Protein AF-A0A3S0DA57-F1 (afdb_monomer_lite)

Radius of gyration: 12.52 Å; chains: 1; bounding box: 32×31×29 Å

Structure (mmCIF, N/CA/C/O backbone):
data_AF-A0A3S0DA57-F1
#
_entry.id   AF-A0A3S0DA57-F1
#
loop_
_atom_site.group_PDB
_atom_site.id
_atom_site.type_symbol
_atom_site.label_atom_id
_atom_site.label_alt_id
_atom_site.label_comp_id
_atom_site.label_asym_id
_atom_site.label_entity_id
_atom_site.label_seq_id
_atom_site.pdbx_PDB_ins_code
_atom_site.Cartn_x
_atom_site.Cartn_y
_atom_site.Cartn_z
_atom_site.occupancy
_atom_site.B_iso_or_equiv
_atom_site.auth_seq_id
_atom_site.auth_comp_id
_atom_site.auth_asym_id
_atom_site.auth_atom_id
_atom_site.pdbx_PDB_model_num
ATOM 1 N N . MET A 1 1 ? 11.777 16.893 11.456 1.00 37.69 1 MET A N 1
ATOM 2 C CA . MET A 1 1 ? 11.547 15.910 10.368 1.00 37.69 1 MET A CA 1
ATOM 3 C C . MET A 1 1 ? 10.320 16.344 9.574 1.00 37.69 1 MET A C 1
ATOM 5 O O . MET A 1 1 ? 9.253 16.445 10.161 1.00 37.69 1 MET A O 1
ATOM 9 N N . ARG A 1 2 ? 10.459 16.685 8.283 1.00 41.78 2 ARG A N 1
ATOM 10 C CA . ARG A 1 2 ? 9.325 17.115 7.441 1.00 41.78 2 ARG A CA 1
ATOM 11 C C . ARG A 1 2 ? 8.420 15.911 7.160 1.00 41.78 2 ARG A C 1
ATOM 13 O O . ARG A 1 2 ? 8.837 14.991 6.461 1.00 41.78 2 ARG A O 1
ATOM 20 N N . ASN A 1 3 ? 7.201 15.919 7.699 1.00 42.31 3 ASN A N 1
ATOM 21 C CA . ASN A 1 3 ? 6.134 15.013 7.276 1.00 42.31 3 ASN A CA 1
ATOM 22 C C . ASN A 1 3 ? 5.883 15.263 5.783 1.00 42.31 3 ASN A C 1
ATOM 24 O O . ASN A 1 3 ? 5.308 16.287 5.424 1.00 42.31 3 ASN A O 1
ATOM 28 N N . LYS A 1 4 ? 6.349 14.367 4.904 1.00 53.38 4 LYS A N 1
ATOM 29 C CA . LYS A 1 4 ? 5.925 14.376 3.500 1.00 53.38 4 LYS A CA 1
ATOM 30 C C . LYS A 1 4 ? 4.416 14.140 3.490 1.00 53.38 4 LYS A C 1
ATOM 32 O O . LYS A 1 4 ? 3.955 13.060 3.850 1.00 53.38 4 LYS A O 1
ATOM 37 N N . ILE A 1 5 ? 3.666 15.180 3.144 1.00 58.19 5 ILE A N 1
ATOM 38 C CA . ILE A 1 5 ? 2.228 15.097 2.906 1.00 58.19 5 ILE A CA 1
ATOM 39 C C . ILE A 1 5 ? 2.055 14.172 1.696 1.00 58.19 5 ILE A C 1
ATOM 41 O O . ILE A 1 5 ? 2.663 14.400 0.652 1.00 58.19 5 ILE A O 1
ATOM 45 N N . LEU A 1 6 ? 1.314 13.078 1.873 1.00 63.03 6 LEU A N 1
ATOM 46 C CA . LEU A 1 6 ? 0.975 12.162 0.783 1.00 63.03 6 LEU A CA 1
ATOM 47 C C . LEU A 1 6 ? 0.129 12.891 -0.254 1.00 63.03 6 LEU A C 1
ATOM 49 O O . LEU A 1 6 ? -0.676 13.748 0.115 1.00 63.03 6 LEU A O 1
ATOM 53 N N . SER A 1 7 ? 0.275 12.536 -1.530 1.00 71.31 7 SER A N 1
ATOM 54 C CA . SER A 1 7 ? -0.622 13.089 -2.544 1.00 71.31 7 SER A CA 1
ATOM 55 C C . SER A 1 7 ? -2.044 12.551 -2.347 1.00 71.31 7 SER A C 1
ATOM 57 O O . SER A 1 7 ? -2.245 11.440 -1.845 1.00 71.31 7 SER A O 1
ATOM 59 N N . GLU A 1 8 ? -3.048 13.327 -2.760 1.00 69.50 8 GLU A N 1
ATOM 60 C CA . GLU A 1 8 ? -4.461 12.926 -2.676 1.00 69.50 8 GLU A CA 1
ATOM 61 C C . GLU A 1 8 ? -4.727 11.598 -3.396 1.00 69.50 8 GLU A C 1
ATOM 63 O O . GLU A 1 8 ? -5.495 10.765 -2.915 1.00 69.50 8 GLU A O 1
ATOM 68 N N . HIS A 1 9 ? -4.019 11.357 -4.504 1.00 69.75 9 HIS A N 1
ATOM 69 C CA . HIS A 1 9 ? -4.067 10.100 -5.244 1.00 69.75 9 HIS A CA 1
ATOM 70 C C . HIS A 1 9 ? -3.635 8.907 -4.380 1.00 69.75 9 HIS A C 1
ATOM 72 O O . HIS A 1 9 ? -4.356 7.919 -4.286 1.00 69.75 9 HIS A O 1
ATOM 78 N N . GLN A 1 10 ? -2.504 9.015 -3.676 1.00 66.31 10 GLN A N 1
ATOM 79 C CA . GLN A 1 10 ? -1.992 7.939 -2.819 1.00 66.31 10 GLN A CA 1
ATOM 80 C C . GLN A 1 10 ? -2.939 7.640 -1.657 1.00 66.31 10 GLN A C 1
ATOM 82 O O . GLN A 1 10 ? -3.178 6.479 -1.327 1.00 66.31 10 GLN A O 1
ATOM 87 N N . GLN A 1 11 ? -3.506 8.691 -1.058 1.00 65.31 11 GLN A N 1
ATOM 88 C CA . GLN A 1 11 ? -4.486 8.562 0.015 1.00 65.31 11 GLN A CA 1
ATOM 89 C C . GLN A 1 11 ? -5.742 7.829 -0.491 1.00 65.31 11 GLN A C 1
ATOM 91 O O . GLN A 1 11 ? -6.160 6.859 0.135 1.00 65.31 11 GLN A O 1
ATOM 96 N N . LYS A 1 12 ? -6.291 8.231 -1.648 1.00 68.62 12 LYS A N 1
ATOM 97 C CA . LYS A 1 12 ? -7.514 7.657 -2.235 1.00 68.62 12 LYS A CA 1
ATOM 98 C C . LYS A 1 12 ? -7.342 6.205 -2.685 1.00 68.62 12 LYS A C 1
ATOM 100 O O . LYS A 1 12 ? -8.238 5.390 -2.466 1.00 68.62 12 LYS A O 1
ATOM 105 N N . THR A 1 13 ? -6.212 5.868 -3.303 1.00 68.06 13 THR A N 1
ATOM 106 C CA . THR A 1 13 ? -5.984 4.514 -3.824 1.00 68.06 13 THR A CA 1
ATOM 107 C C . THR A 1 13 ? -5.740 3.491 -2.713 1.00 68.06 13 THR A C 1
ATOM 109 O O . THR A 1 13 ? -6.075 2.318 -2.859 1.00 68.06 13 THR A O 1
ATOM 112 N N . LEU A 1 14 ? -5.192 3.923 -1.577 1.00 66.25 14 LEU A N 1
ATOM 113 C CA . LEU A 1 14 ? -4.986 3.046 -0.425 1.00 66.25 14 LEU A CA 1
ATOM 114 C C . LEU A 1 14 ? -6.245 2.898 0.433 1.00 66.25 14 LEU A C 1
ATOM 116 O O . LEU A 1 14 ? -6.492 1.814 0.949 1.00 66.25 14 LEU A O 1
ATOM 120 N N . THR A 1 15 ? -7.087 3.931 0.539 1.00 62.91 15 THR A N 1
ATOM 121 C CA . THR A 1 15 ? -8.392 3.807 1.214 1.00 62.91 15 THR A CA 1
ATOM 122 C C . THR A 1 15 ? -9.430 3.041 0.393 1.00 62.91 15 THR A C 1
ATOM 124 O O . THR A 1 15 ? -10.464 2.671 0.935 1.00 62.91 15 THR A O 1
ATOM 127 N N . SER A 1 16 ? -9.190 2.814 -0.905 1.00 63.47 16 SER A N 1
ATOM 128 C CA . SER A 1 16 ? -10.053 1.980 -1.755 1.00 63.47 16 SER A CA 1
ATOM 129 C C . SER A 1 16 ? -9.715 0.487 -1.698 1.00 63.47 16 SER A C 1
ATOM 131 O O . SER A 1 16 ? -10.433 -0.318 -2.296 1.00 63.47 16 SER A O 1
ATOM 133 N N . LEU A 1 17 ? -8.651 0.098 -0.982 1.00 65.81 17 LEU A N 1
ATOM 134 C CA . LEU A 1 17 ? -8.415 -1.297 -0.613 1.00 65.81 17 LEU A CA 1
ATOM 135 C C . LEU A 1 17 ? -9.599 -1.728 0.263 1.00 65.81 17 LEU A C 1
ATOM 137 O O . LEU A 1 17 ? -9.810 -1.174 1.342 1.00 65.81 17 LEU A O 1
ATOM 141 N N . ARG A 1 18 ? -10.445 -2.621 -0.261 1.00 58.69 18 ARG A N 1
ATOM 142 C CA . ARG A 1 18 ? -11.690 -2.999 0.407 1.00 58.69 18 ARG A CA 1
ATOM 143 C C . ARG A 1 18 ? -11.401 -3.730 1.727 1.00 58.69 18 ARG A C 1
ATOM 145 O O . ARG A 1 18 ? -10.395 -4.423 1.838 1.00 58.69 18 ARG A O 1
ATOM 152 N N . PRO A 1 19 ? -12.292 -3.587 2.718 1.00 56.59 19 PRO A N 1
ATOM 153 C CA . PRO A 1 19 ? -12.180 -4.196 4.041 1.00 56.59 19 PRO A CA 1
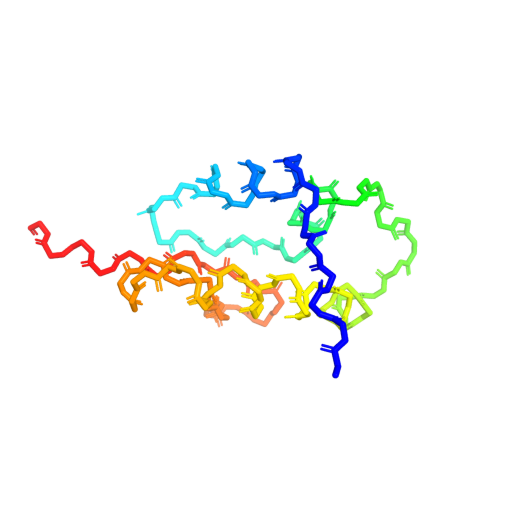ATOM 154 C C . PRO A 1 19 ? -12.623 -5.670 4.068 1.00 56.59 19 PRO A C 1
ATOM 156 O O . PRO A 1 19 ? -13.238 -6.119 5.026 1.00 56.59 19 PRO A O 1
ATOM 159 N N . ASP A 1 20 ? -12.388 -6.434 3.002 1.00 60.66 20 ASP A N 1
ATOM 160 C CA . ASP A 1 20 ? -12.817 -7.838 2.924 1.00 60.66 20 ASP A CA 1
ATOM 161 C C . ASP A 1 20 ? -11.789 -8.812 3.529 1.00 60.66 20 ASP A C 1
ATOM 163 O O . ASP A 1 20 ? -11.867 -10.014 3.302 1.00 60.66 20 ASP A O 1
ATOM 167 N N . ASN A 1 21 ? -10.834 -8.302 4.321 1.00 58.12 21 ASN A N 1
ATOM 168 C CA . ASN A 1 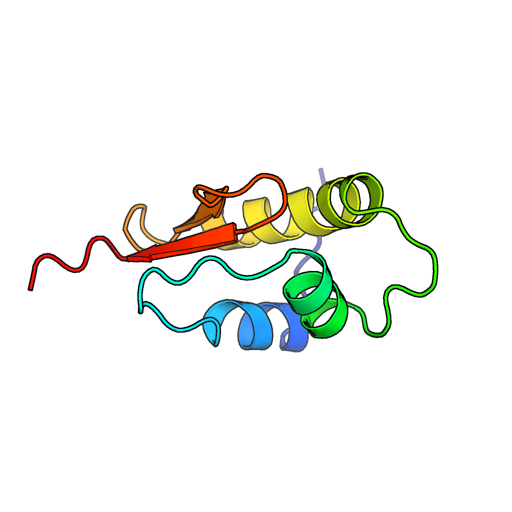21 ? -9.697 -9.049 4.870 1.00 58.12 21 ASN A CA 1
ATOM 169 C C . ASN A 1 21 ? -8.834 -9.753 3.806 1.00 58.12 21 ASN A C 1
ATOM 171 O O . ASN A 1 21 ? -8.040 -10.630 4.149 1.00 58.12 21 ASN A O 1
ATOM 175 N N . THR A 1 22 ? -8.942 -9.367 2.531 1.00 70.62 22 THR A N 1
ATOM 176 C CA . THR A 1 22 ? -8.129 -9.977 1.482 1.00 70.62 22 THR A CA 1
ATOM 177 C C . THR A 1 22 ? -6.697 -9.476 1.566 1.00 70.62 22 THR A C 1
ATOM 179 O O . THR A 1 22 ? -6.423 -8.277 1.658 1.00 70.62 22 THR A O 1
ATOM 182 N N . ASP A 1 23 ? -5.769 -10.420 1.492 1.00 80.12 23 ASP A N 1
ATOM 183 C CA . ASP A 1 23 ? -4.357 -10.147 1.300 1.00 80.12 23 ASP A CA 1
ATOM 184 C C . ASP A 1 23 ? -4.113 -9.605 -0.110 1.00 80.12 23 ASP A C 1
ATOM 186 O O . ASP A 1 23 ? -4.355 -10.281 -1.109 1.00 80.12 23 ASP A O 1
ATOM 190 N N . ILE A 1 24 ? -3.599 -8.382 -0.198 1.00 83.06 24 ILE A N 1
ATOM 191 C CA . ILE A 1 24 ? -3.304 -7.721 -1.468 1.00 83.06 24 ILE A CA 1
ATOM 192 C C . ILE A 1 24 ? -1.797 -7.735 -1.684 1.00 83.06 24 ILE A C 1
ATOM 194 O O . ILE A 1 24 ? -1.033 -7.298 -0.821 1.00 83.06 24 ILE A O 1
ATOM 198 N N . ASP A 1 25 ? -1.367 -8.218 -2.849 1.00 87.94 25 ASP A N 1
ATOM 199 C CA . ASP A 1 25 ? 0.046 -8.251 -3.225 1.00 87.94 25 ASP A CA 1
ATOM 200 C C . ASP A 1 25 ? 0.659 -6.841 -3.206 1.00 87.94 25 ASP A C 1
ATOM 202 O O . ASP A 1 25 ? 0.083 -5.865 -3.704 1.00 87.94 25 ASP A O 1
ATOM 206 N N . ILE A 1 26 ? 1.857 -6.727 -2.633 1.00 90.06 26 ILE A N 1
ATOM 207 C CA . ILE A 1 26 ? 2.594 -5.472 -2.547 1.00 90.06 26 ILE A CA 1
ATOM 208 C C . ILE A 1 26 ? 2.840 -4.823 -3.911 1.00 90.06 26 ILE A C 1
ATOM 210 O O . ILE A 1 26 ? 2.832 -3.596 -3.993 1.00 90.06 26 ILE A O 1
ATOM 214 N N . ALA A 1 27 ? 3.006 -5.609 -4.977 1.00 89.75 27 ALA A N 1
ATOM 215 C CA . ALA A 1 27 ? 3.162 -5.104 -6.334 1.00 89.75 27 ALA A CA 1
ATOM 216 C C . ALA A 1 27 ? 1.888 -4.410 -6.819 1.00 89.75 27 ALA A C 1
ATOM 218 O O . ALA A 1 27 ? 1.961 -3.336 -7.416 1.00 89.75 27 ALA A O 1
ATOM 219 N N . VAL A 1 28 ? 0.712 -4.953 -6.491 1.00 87.50 28 VAL A N 1
ATOM 220 C CA . VAL A 1 28 ? -0.580 -4.329 -6.819 1.00 87.50 28 VAL A CA 1
ATOM 221 C C . VAL A 1 28 ? -0.722 -2.997 -6.092 1.00 87.50 28 VAL A C 1
ATOM 223 O O . VAL A 1 28 ? -1.107 -1.996 -6.699 1.00 87.50 28 VAL A O 1
ATOM 226 N N . ILE A 1 29 ? -0.375 -2.960 -4.804 1.00 86.25 29 ILE A N 1
ATOM 227 C CA . ILE A 1 29 ? -0.433 -1.732 -4.003 1.00 86.25 29 ILE A CA 1
ATOM 228 C C . ILE A 1 29 ? 0.575 -0.702 -4.516 1.00 86.25 29 ILE A C 1
ATOM 230 O O . ILE A 1 29 ? 0.239 0.470 -4.663 1.00 86.25 29 ILE A O 1
ATOM 234 N N . TYR A 1 30 ? 1.795 -1.132 -4.831 1.00 89.81 30 TYR A N 1
ATOM 235 C CA . TYR A 1 30 ? 2.829 -0.268 -5.384 1.00 89.81 30 TYR A CA 1
ATOM 236 C C . TYR A 1 30 ? 2.381 0.349 -6.708 1.00 89.81 30 TYR A C 1
ATOM 238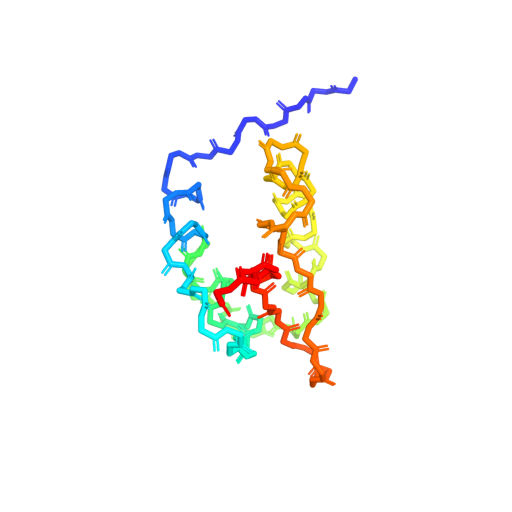 O O . TYR A 1 30 ? 2.405 1.572 -6.844 1.00 89.81 30 TYR A O 1
ATOM 246 N N . THR A 1 31 ? 1.884 -0.483 -7.630 1.00 87.69 31 THR A N 1
ATOM 247 C CA . THR A 1 31 ? 1.388 -0.061 -8.950 1.00 87.69 31 THR A CA 1
ATOM 248 C C . THR A 1 31 ? 0.327 1.022 -8.828 1.00 87.69 31 THR A C 1
ATOM 250 O O . THR A 1 31 ? 0.321 2.022 -9.536 1.00 87.69 31 THR A O 1
ATOM 253 N N . ARG A 1 32 ? -0.556 0.850 -7.852 1.00 84.44 32 ARG A N 1
ATOM 254 C CA . ARG A 1 32 ? -1.636 1.773 -7.519 1.00 84.44 32 ARG A CA 1
ATOM 255 C C . ARG A 1 32 ? -1.179 3.115 -6.938 1.00 84.44 32 ARG A C 1
ATOM 257 O O . ARG A 1 32 ? -1.884 4.108 -7.082 1.00 84.44 32 ARG A O 1
ATOM 264 N N . VAL A 1 33 ? -0.051 3.144 -6.235 1.00 84.31 33 VAL A N 1
ATOM 265 C CA . VAL A 1 33 ? 0.458 4.331 -5.521 1.00 84.31 33 VAL A CA 1
ATOM 266 C C . VAL A 1 33 ? 1.468 5.108 -6.369 1.00 84.31 33 VAL A C 1
ATOM 268 O O . VAL A 1 33 ? 1.533 6.335 -6.268 1.00 84.31 33 VAL A O 1
ATOM 271 N N . TYR A 1 34 ? 2.264 4.399 -7.171 1.00 87.44 34 TYR A N 1
ATOM 272 C CA . TYR A 1 34 ? 3.424 4.937 -7.882 1.00 87.44 34 TYR A CA 1
ATOM 273 C C . TYR A 1 34 ? 3.451 4.629 -9.386 1.00 87.44 34 TYR A C 1
ATOM 275 O O . TYR A 1 34 ? 4.297 5.190 -10.078 1.00 87.44 34 TYR A O 1
ATOM 283 N N . GLY A 1 35 ? 2.552 3.785 -9.901 1.00 86.75 35 GLY A N 1
ATOM 284 C CA . GLY A 1 35 ? 2.630 3.253 -11.265 1.00 86.75 35 GLY A CA 1
ATOM 285 C C . GLY A 1 35 ? 3.499 1.995 -11.364 1.00 86.75 35 GLY A C 1
ATOM 286 O O . GLY A 1 35 ? 3.924 1.447 -10.347 1.00 86.75 35 GLY A O 1
ATOM 287 N N . ASP A 1 36 ? 3.738 1.532 -12.592 1.00 88.94 36 ASP A N 1
ATOM 288 C CA . ASP A 1 36 ? 4.411 0.261 -12.902 1.00 88.94 36 ASP A CA 1
ATOM 289 C C . ASP A 1 36 ? 5.694 0.019 -12.063 1.00 88.94 36 ASP A C 1
ATOM 291 O O . ASP A 1 36 ? 6.602 0.859 -12.067 1.00 88.94 36 ASP A O 1
ATOM 295 N N . PRO A 1 37 ? 5.792 -1.105 -11.319 1.00 88.06 37 PRO A N 1
ATOM 296 C CA . PRO A 1 37 ? 6.981 -1.452 -10.545 1.00 88.06 37 PRO A CA 1
ATOM 297 C C . PRO A 1 37 ? 8.189 -1.849 -11.405 1.00 88.06 37 PRO A C 1
ATOM 299 O O . PRO A 1 37 ? 9.301 -1.890 -10.870 1.00 88.06 37 PRO A O 1
ATOM 302 N N . GLY A 1 38 ? 8.014 -2.145 -12.698 1.00 90.38 38 GLY A N 1
ATOM 303 C CA . GLY A 1 38 ? 9.095 -2.582 -13.581 1.00 90.38 38 GLY A CA 1
ATOM 304 C C . GLY A 1 38 ? 9.813 -3.818 -13.029 1.00 90.38 38 GLY A C 1
ATOM 305 O O . GLY A 1 38 ? 9.204 -4.861 -12.809 1.00 90.38 38 GLY A O 1
ATOM 306 N N . THR A 1 39 ? 11.118 -3.701 -12.768 1.00 91.31 39 THR A N 1
ATOM 307 C CA . THR A 1 39 ? 11.955 -4.797 -12.244 1.00 91.31 39 THR A CA 1
ATOM 308 C C . THR A 1 39 ? 12.164 -4.746 -10.727 1.00 91.31 39 THR A C 1
ATOM 310 O O . THR A 1 39 ? 13.042 -5.436 -10.205 1.00 91.31 39 THR A O 1
ATOM 313 N N . LEU A 1 40 ? 11.423 -3.901 -10.000 1.00 91.19 40 LEU A N 1
ATOM 314 C CA . LEU A 1 40 ? 11.597 -3.766 -8.553 1.00 91.19 40 LEU A CA 1
ATOM 315 C C . LEU A 1 40 ? 11.234 -5.060 -7.822 1.00 91.19 40 LEU A C 1
ATOM 317 O O . LEU A 1 40 ? 10.210 -5.689 -8.088 1.00 91.19 40 LEU A O 1
ATOM 321 N N . SER A 1 41 ? 12.052 -5.427 -6.835 1.00 91.75 41 SER A N 1
ATOM 322 C CA . SER A 1 41 ? 11.739 -6.560 -5.971 1.00 91.75 41 SER A CA 1
ATOM 323 C C . SER A 1 41 ? 10.634 -6.205 -4.972 1.00 91.75 41 SER A C 1
ATOM 325 O O . SER A 1 41 ? 10.421 -5.041 -4.621 1.00 91.75 41 SER A O 1
ATOM 327 N N . ALA A 1 42 ? 9.974 -7.224 -4.416 1.00 88.25 42 ALA A N 1
ATOM 328 C CA . ALA A 1 42 ? 9.000 -7.029 -3.342 1.00 88.25 42 ALA A CA 1
ATOM 329 C C . ALA A 1 42 ? 9.588 -6.286 -2.128 1.00 88.25 42 ALA A C 1
ATOM 331 O O . ALA A 1 42 ? 8.892 -5.499 -1.492 1.00 88.25 42 ALA A O 1
ATOM 332 N N . ARG A 1 43 ? 10.879 -6.481 -1.826 1.00 89.06 43 ARG A N 1
ATOM 333 C CA . ARG A 1 43 ? 11.555 -5.779 -0.727 1.00 89.06 43 ARG A CA 1
ATOM 334 C C . ARG A 1 43 ? 11.714 -4.289 -1.028 1.00 89.06 43 ARG A C 1
ATOM 336 O O . ARG A 1 43 ? 11.481 -3.466 -0.146 1.00 89.06 43 ARG A O 1
ATOM 343 N N . ASP A 1 44 ? 12.062 -3.936 -2.262 1.00 92.19 44 ASP A N 1
ATOM 344 C CA . ASP A 1 44 ? 12.222 -2.535 -2.670 1.00 92.19 44 ASP A CA 1
ATOM 345 C C . ASP A 1 44 ? 10.885 -1.798 -2.665 1.00 92.19 44 ASP A C 1
ATOM 347 O O . ASP A 1 44 ? 10.780 -0.681 -2.148 1.00 92.19 44 ASP A O 1
ATOM 351 N N . MET A 1 45 ? 9.837 -2.462 -3.161 1.00 92.12 45 MET A N 1
ATOM 352 C CA . MET A 1 45 ? 8.465 -1.964 -3.077 1.00 92.12 45 MET A CA 1
ATOM 353 C C . MET A 1 45 ? 8.048 -1.742 -1.617 1.00 92.12 45 MET A C 1
ATOM 355 O O . MET A 1 45 ? 7.467 -0.706 -1.293 1.00 92.12 45 MET A O 1
ATOM 359 N N . GLN A 1 46 ? 8.429 -2.649 -0.711 1.00 88.69 46 GLN A N 1
ATOM 360 C CA . GLN A 1 46 ? 8.144 -2.541 0.720 1.00 88.69 46 GLN A CA 1
ATOM 361 C C . GLN A 1 46 ? 8.829 -1.351 1.378 1.00 88.69 46 GLN A C 1
ATOM 363 O O . GLN A 1 46 ? 8.180 -0.595 2.102 1.00 88.69 46 GLN A O 1
ATOM 368 N N . MET A 1 47 ? 10.116 -1.141 1.102 1.00 90.75 47 MET A N 1
ATOM 369 C CA . MET A 1 47 ? 10.848 0.009 1.636 1.00 90.75 47 MET A CA 1
ATOM 370 C C . MET A 1 47 ? 10.254 1.335 1.150 1.00 90.75 47 MET A C 1
ATOM 372 O O . MET A 1 47 ? 10.177 2.293 1.921 1.00 90.75 47 MET A O 1
ATOM 376 N N . LYS A 1 48 ? 9.787 1.387 -0.104 1.00 90.50 48 LYS A N 1
ATOM 377 C CA . LYS A 1 48 ? 9.135 2.575 -0.674 1.00 90.50 48 LYS A CA 1
ATOM 378 C C . LYS A 1 48 ? 7.737 2.821 -0.095 1.00 90.50 48 LYS A C 1
ATOM 380 O O . LYS A 1 48 ? 7.396 3.971 0.169 1.00 90.50 48 LYS A O 1
ATOM 385 N N . LEU A 1 49 ? 6.950 1.771 0.148 1.00 88.94 49 LEU A N 1
ATOM 386 C CA . LEU A 1 49 ? 5.589 1.875 0.695 1.00 88.94 49 LEU A CA 1
ATOM 387 C C . LEU A 1 49 ? 5.547 2.081 2.218 1.00 88.94 49 LEU A C 1
ATOM 389 O O . LEU A 1 49 ? 4.617 2.710 2.721 1.00 88.94 49 LEU A O 1
ATOM 393 N N . ALA A 1 50 ? 6.553 1.619 2.965 1.00 88.19 50 ALA A N 1
ATOM 394 C CA . ALA A 1 50 ? 6.628 1.755 4.423 1.00 88.19 50 ALA A CA 1
ATOM 395 C C . ALA A 1 50 ? 6.345 3.178 4.964 1.00 88.19 50 ALA A C 1
ATOM 397 O O . ALA A 1 50 ? 5.516 3.309 5.873 1.00 88.19 50 ALA A O 1
ATOM 398 N N . PRO A 1 51 ? 6.956 4.266 4.442 1.00 87.44 51 PRO A N 1
ATOM 399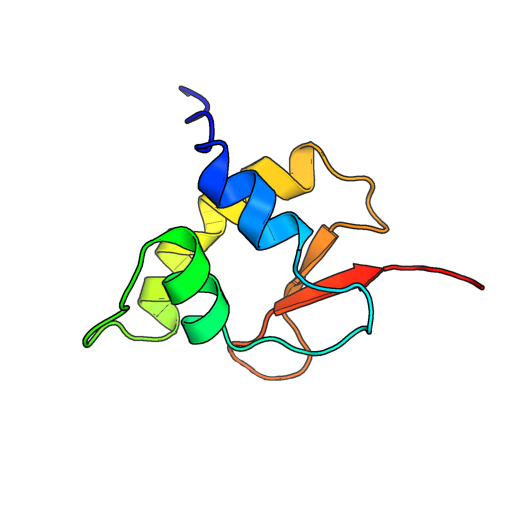 C CA . PRO A 1 51 ? 6.641 5.619 4.904 1.00 87.44 51 PRO A CA 1
ATOM 400 C C . PRO A 1 51 ? 5.197 6.039 4.592 1.00 87.44 51 PRO A C 1
ATOM 402 O O . PRO A 1 51 ? 4.597 6.764 5.387 1.00 87.44 51 PRO A O 1
ATOM 405 N N . VAL A 1 52 ? 4.624 5.563 3.481 1.00 86.44 52 VAL A N 1
ATOM 406 C CA . VAL A 1 52 ? 3.231 5.841 3.097 1.00 86.44 52 VAL A CA 1
ATOM 407 C C . VAL A 1 52 ? 2.268 5.164 4.061 1.00 86.44 52 VAL A C 1
ATOM 409 O O . VAL A 1 52 ? 1.410 5.831 4.642 1.00 86.44 52 VAL A O 1
ATOM 412 N N . PHE A 1 53 ? 2.457 3.868 4.313 1.00 86.31 53 PHE A N 1
ATOM 413 C CA . PHE A 1 53 ? 1.647 3.129 5.281 1.00 86.31 53 PHE A CA 1
ATOM 414 C C . PHE A 1 53 ? 1.747 3.730 6.677 1.00 86.31 53 PHE A C 1
ATOM 416 O O . PHE A 1 53 ? 0.727 3.897 7.337 1.00 86.31 53 PHE A O 1
ATOM 423 N N . ARG A 1 54 ? 2.942 4.147 7.116 1.00 86.81 54 ARG A N 1
ATOM 424 C CA . ARG A 1 54 ? 3.112 4.824 8.409 1.00 86.81 54 ARG A CA 1
ATOM 425 C C . ARG A 1 54 ? 2.316 6.129 8.484 1.00 86.81 54 ARG A C 1
ATOM 427 O O . ARG A 1 54 ? 1.621 6.359 9.471 1.00 86.81 54 ARG A O 1
ATOM 434 N N . ALA A 1 55 ? 2.400 6.977 7.460 1.00 84.88 55 ALA A N 1
ATOM 435 C CA . ALA A 1 55 ? 1.682 8.250 7.427 1.00 84.88 55 ALA A CA 1
ATOM 436 C C . ALA A 1 55 ? 0.155 8.061 7.427 1.00 84.88 55 ALA A C 1
ATOM 438 O O . ALA A 1 55 ? -0.555 8.818 8.0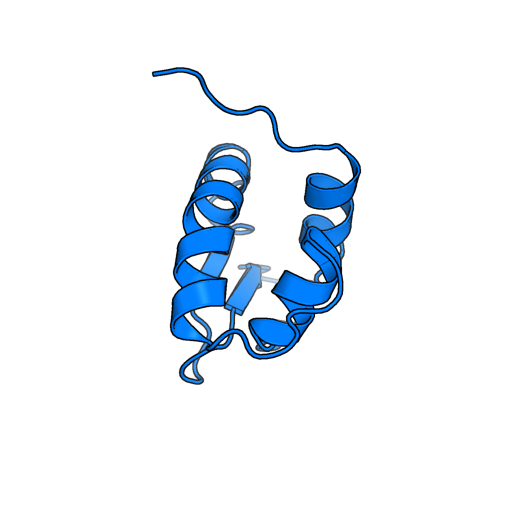89 1.00 84.88 55 ALA A O 1
ATOM 439 N N . ILE A 1 56 ? -0.344 7.032 6.739 1.00 80.56 56 ILE A N 1
ATOM 440 C CA . ILE A 1 56 ? -1.770 6.689 6.707 1.00 80.56 56 ILE A CA 1
ATOM 441 C C . ILE A 1 56 ? -2.220 6.080 8.035 1.00 80.56 56 ILE A C 1
ATOM 443 O O . ILE A 1 56 ? -3.176 6.566 8.631 1.00 80.56 56 ILE A O 1
ATOM 447 N N . ASN A 1 57 ? -1.506 5.083 8.555 1.00 84.88 57 ASN A N 1
ATOM 448 C CA . ASN A 1 57 ? -1.853 4.403 9.805 1.00 84.88 57 ASN A CA 1
ATOM 449 C C . ASN A 1 57 ? -1.851 5.336 11.024 1.00 84.88 57 ASN A C 1
ATOM 451 O O . ASN A 1 57 ? -2.566 5.073 11.991 1.00 84.88 57 ASN A O 1
ATOM 455 N N . ASN A 1 58 ? -1.087 6.433 10.979 1.00 84.88 58 ASN A N 1
ATOM 456 C CA . ASN A 1 58 ? -1.135 7.488 11.994 1.00 84.88 58 ASN A CA 1
ATOM 457 C C . ASN A 1 58 ? -2.448 8.290 11.969 1.00 84.88 58 ASN A C 1
ATOM 459 O O . ASN A 1 58 ? -2.832 8.845 12.994 1.00 84.88 58 ASN A O 1
ATOM 463 N N . LYS A 1 59 ? -3.129 8.358 10.819 1.00 80.12 59 LYS A N 1
ATOM 464 C CA . LYS A 1 59 ? -4.428 9.033 10.648 1.00 80.12 59 LYS A CA 1
ATOM 465 C C . LYS A 1 59 ? -5.618 8.087 10.833 1.00 80.12 59 LYS A C 1
ATOM 467 O O . LYS A 1 59 ? -6.733 8.549 11.055 1.00 80.12 59 LYS A O 1
ATOM 472 N N . LEU A 1 60 ? -5.402 6.776 10.719 1.00 78.69 60 LEU A N 1
ATOM 473 C CA . LEU A 1 60 ? -6.453 5.766 10.830 1.00 78.69 60 LEU A CA 1
ATOM 474 C C . LEU A 1 60 ? -6.587 5.236 12.264 1.00 78.69 60 LEU A C 1
ATOM 476 O O . LEU A 1 60 ? -5.609 5.067 12.999 1.00 78.69 60 LEU A O 1
ATOM 480 N N . LYS A 1 61 ? -7.830 4.921 12.653 1.00 78.81 61 LYS A N 1
ATOM 481 C CA . LYS A 1 61 ? -8.115 4.155 13.875 1.00 78.81 61 LYS A CA 1
ATOM 482 C C . LYS A 1 61 ? -7.416 2.796 13.789 1.00 78.81 61 LYS A C 1
ATOM 484 O O . LYS A 1 61 ? -7.254 2.261 12.697 1.00 78.81 61 LYS A O 1
ATOM 489 N N . LYS A 1 62 ? -7.038 2.215 14.936 1.00 77.19 62 LYS A N 1
ATOM 490 C CA . LYS A 1 62 ? -6.354 0.905 14.994 1.00 77.19 62 LYS A CA 1
ATOM 491 C C . LYS A 1 62 ? -7.075 -0.182 14.186 1.00 77.19 62 LYS A C 1
ATOM 493 O O . LYS A 1 62 ? -6.418 -0.991 13.556 1.00 77.19 62 LYS A O 1
ATOM 498 N N . THR A 1 63 ? -8.404 -0.143 14.169 1.00 71.62 63 THR A N 1
ATOM 499 C CA . THR A 1 63 ? -9.292 -1.085 13.475 1.00 71.62 63 THR A CA 1
ATOM 500 C C . THR A 1 63 ? -9.446 -0.834 11.977 1.00 71.62 63 THR A C 1
ATOM 502 O O . THR A 1 63 ? -10.358 -1.407 11.406 1.00 71.62 63 THR A O 1
ATOM 505 N N . ASN A 1 64 ? -8.661 0.069 11.381 1.00 75.44 64 ASN A N 1
ATOM 506 C CA . ASN A 1 64 ? -8.653 0.374 9.947 1.00 75.44 64 ASN A CA 1
ATOM 507 C C . ASN A 1 64 ? -7.208 0.551 9.446 1.00 75.44 64 ASN A C 1
ATOM 509 O O . ASN A 1 64 ? -6.954 1.372 8.571 1.00 75.44 64 ASN A O 1
ATOM 513 N N . ARG A 1 65 ? -6.219 -0.103 10.063 1.00 81.94 65 ARG A N 1
ATOM 514 C CA . ARG A 1 65 ? -4.806 0.074 9.687 1.00 81.94 65 ARG A CA 1
ATOM 515 C C . ARG A 1 65 ? -4.402 -0.890 8.585 1.00 81.94 65 ARG A C 1
ATOM 517 O O . ARG A 1 65 ? -4.901 -2.001 8.515 1.00 81.94 65 ARG A O 1
ATOM 524 N N . ILE A 1 66 ? -3.464 -0.467 7.747 1.00 83.56 66 ILE A N 1
ATOM 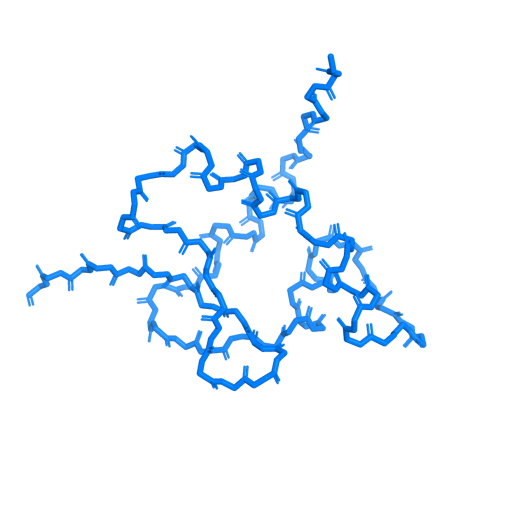525 C CA . ILE A 1 66 ? -2.812 -1.339 6.771 1.00 83.56 66 ILE A CA 1
ATOM 526 C C . ILE A 1 66 ? -1.722 -2.120 7.504 1.00 83.56 66 ILE A C 1
ATOM 528 O O . ILE A 1 66 ? -0.793 -1.519 8.054 1.00 83.56 66 ILE A O 1
ATOM 532 N N . GLU A 1 67 ? -1.832 -3.441 7.514 1.00 84.38 67 GLU A N 1
ATOM 533 C CA . GLU A 1 67 ? -0.939 -4.354 8.231 1.00 84.38 67 GLU A CA 1
ATOM 534 C C . GLU A 1 67 ? -0.420 -5.442 7.278 1.00 84.38 67 GLU A C 1
ATOM 536 O O . GLU A 1 67 ? -1.040 -5.685 6.238 1.00 84.38 67 GLU A O 1
ATOM 541 N N . PRO A 1 68 ? 0.738 -6.068 7.565 1.00 85.69 68 PRO A N 1
ATOM 542 C CA . PRO A 1 68 ? 1.193 -7.226 6.802 1.00 85.69 68 PRO A CA 1
ATOM 543 C C . PRO A 1 68 ? 0.120 -8.323 6.771 1.00 85.69 68 PRO A C 1
ATOM 545 O O . PRO A 1 68 ? -0.522 -8.582 7.789 1.00 85.69 68 PRO A O 1
ATOM 548 N N . GLY A 1 69 ? -0.074 -8.932 5.603 1.00 81.25 69 GLY A N 1
ATOM 549 C CA . GLY A 1 69 ? -0.973 -10.069 5.432 1.00 81.25 69 GLY A CA 1
ATOM 550 C C . GLY A 1 69 ? -0.405 -11.376 5.991 1.00 81.25 69 GLY A C 1
ATOM 551 O O . GLY A 1 69 ? 0.676 -11.409 6.584 1.00 81.25 69 GLY A O 1
ATOM 552 N N . GLU A 1 70 ? -1.136 -12.467 5.783 1.00 76.62 70 GLU A N 1
ATOM 553 C CA . GLU A 1 70 ? -0.707 -13.829 6.129 1.00 76.62 70 GLU A CA 1
ATOM 554 C C . GLU A 1 70 ? 0.384 -14.336 5.185 1.00 76.62 70 GLU A C 1
ATOM 556 O O . GLU A 1 70 ? 1.308 -15.037 5.608 1.00 76.62 70 GLU A O 1
ATOM 561 N N . LEU A 1 71 ? 0.313 -13.958 3.907 1.00 76.19 71 LEU A N 1
ATOM 562 C CA . LEU A 1 71 ? 1.338 -14.306 2.934 1.00 76.19 71 LEU A CA 1
ATOM 563 C C . LEU A 1 71 ? 2.519 -13.332 3.002 1.00 76.19 71 LEU A C 1
ATOM 565 O O . LEU A 1 71 ? 2.388 -12.111 3.119 1.00 76.19 71 LEU A O 1
ATOM 569 N N . LYS A 1 72 ? 3.737 -13.867 2.857 1.00 72.56 72 LYS A N 1
ATOM 570 C CA . LYS A 1 72 ? 4.917 -13.013 2.681 1.00 72.56 72 LYS A CA 1
ATOM 571 C C . LYS A 1 72 ? 4.700 -12.166 1.424 1.00 72.56 72 LYS A C 1
ATOM 573 O O . LYS A 1 72 ? 4.552 -12.735 0.348 1.00 72.56 72 LYS A O 1
ATOM 578 N N . ARG A 1 73 ? 4.805 -10.833 1.564 1.00 79.31 73 ARG A N 1
ATOM 579 C CA . ARG A 1 73 ? 4.652 -9.801 0.507 1.00 79.31 73 ARG A CA 1
ATOM 580 C C . ARG A 1 73 ? 3.218 -9.328 0.241 1.00 79.31 73 ARG A C 1
ATOM 582 O O . ARG A 1 73 ? 3.013 -8.607 -0.730 1.00 79.31 73 ARG A O 1
ATOM 589 N N . THR A 1 74 ? 2.255 -9.658 1.092 1.00 82.81 74 THR A N 1
ATOM 590 C CA . THR A 1 74 ? 0.908 -9.081 1.020 1.00 82.81 74 THR A CA 1
ATOM 591 C C . THR A 1 74 ? 0.667 -8.092 2.159 1.00 82.81 74 THR A C 1
ATOM 593 O O . THR A 1 74 ? 1.346 -8.104 3.191 1.00 82.81 74 THR A O 1
ATOM 596 N N . TYR A 1 75 ? -0.299 -7.204 1.957 1.00 84.62 75 TYR A N 1
ATOM 597 C CA . TYR A 1 75 ? -0.842 -6.320 2.981 1.00 84.62 75 TYR A CA 1
ATOM 598 C C . TYR A 1 75 ? -2.360 -6.435 2.995 1.00 84.62 75 TYR A C 1
ATOM 600 O O . TYR A 1 75 ? -2.983 -6.609 1.948 1.00 84.62 75 TYR A O 1
ATOM 608 N N . ARG A 1 76 ? -2.951 -6.272 4.175 1.00 82.88 76 ARG A N 1
ATOM 609 C CA . ARG A 1 76 ? -4.399 -6.241 4.381 1.00 82.88 76 ARG A CA 1
ATOM 610 C C . ARG A 1 76 ? -4.799 -4.963 5.100 1.00 82.88 76 ARG A C 1
ATOM 612 O O . ARG A 1 76 ? -4.037 -4.423 5.907 1.00 82.88 76 ARG A O 1
ATOM 619 N N . LEU A 1 77 ? -6.002 -4.476 4.819 1.00 77.25 77 LEU A N 1
ATOM 620 C CA . LEU A 1 77 ? -6.640 -3.494 5.683 1.00 77.25 77 LEU A CA 1
ATOM 621 C C . LEU A 1 77 ? -7.214 -4.271 6.868 1.00 77.25 77 LEU A C 1
ATOM 623 O O . LEU A 1 77 ? -8.161 -5.030 6.698 1.00 77.25 77 LEU A O 1
ATOM 627 N N . ASN A 1 78 ? -6.621 -4.118 8.052 1.00 72.44 78 ASN A N 1
ATOM 628 C CA . ASN A 1 78 ? -7.182 -4.651 9.283 1.00 72.44 78 ASN A CA 1
ATOM 629 C C . ASN A 1 78 ? -8.477 -3.900 9.539 1.00 72.44 78 ASN A C 1
ATOM 631 O O . ASN A 1 78 ? -8.451 -2.797 10.082 1.00 72.44 78 ASN A O 1
ATOM 635 N N . THR A 1 79 ? -9.583 -4.485 9.102 1.00 60.00 79 THR A N 1
ATOM 636 C CA . THR A 1 79 ? -10.916 -4.074 9.484 1.00 60.00 79 THR A CA 1
ATOM 637 C C . THR A 1 79 ? -11.397 -5.030 10.535 1.00 60.00 79 THR A C 1
ATOM 639 O O . THR A 1 79 ? -12.031 -6.041 10.249 1.00 60.00 79 THR A O 1
ATOM 642 N N . ASN A 1 80 ? -11.111 -4.674 11.782 1.00 53.84 80 ASN A N 1
ATOM 643 C CA . ASN A 1 80 ? -11.811 -5.214 12.939 1.00 53.84 80 ASN A CA 1
ATOM 644 C C . ASN A 1 80 ? -13.267 -4.702 12.910 1.00 53.84 80 ASN A C 1
ATOM 646 O O . ASN A 1 80 ? -13.717 -3.978 13.797 1.00 53.84 80 ASN A O 1
ATOM 650 N N . TYR A 1 81 ? -13.996 -5.026 11.842 1.00 42.91 81 TYR A N 1
ATOM 651 C CA . TYR A 1 81 ? -15.438 -4.933 11.788 1.00 42.91 81 TYR A CA 1
ATOM 652 C C . TYR A 1 81 ? -15.934 -6.164 12.542 1.00 42.91 81 TYR A C 1
ATOM 654 O O . TYR A 1 81 ? -16.104 -7.240 11.978 1.00 42.91 81 TYR A O 1
ATOM 662 N N . LYS A 1 82 ? -16.089 -6.018 13.861 1.00 33.38 82 LYS A N 1
ATOM 663 C CA . LYS A 1 82 ? -17.007 -6.875 14.609 1.00 33.38 82 LYS A CA 1
ATOM 664 C C . LYS A 1 82 ? -18.416 -6.473 14.167 1.00 33.38 82 LYS A C 1
ATOM 666 O O . LYS A 1 82 ? -19.012 -5.594 14.783 1.00 33.38 82 LYS A O 1
ATOM 671 N N . GLY A 1 83 ? -18.841 -6.994 13.019 1.00 36.28 83 GLY A N 1
ATOM 672 C CA . GLY A 1 83 ? -20.255 -7.131 12.687 1.00 36.28 83 GLY A CA 1
ATOM 673 C C . GLY A 1 83 ? -20.780 -8.359 13.401 1.00 36.28 83 GLY A C 1
ATOM 674 O O . GLY A 1 83 ? -20.091 -9.397 13.295 1.00 36.28 83 GLY A O 1
#

Foldseek 3Di:
DDLPDQDPQLLVQVLPQDQPLDWAALQVNLCSRPNHPPPDDLVRSCVVCVSVQVSNQVVDDPQQGWAHHPDVRTIHGNHPPPD

pLDDT: mean 75.97, std 14.73, range [33.38, 92.19]

Sequence (83 aa):
MRNKILSEHQQKTLTSLRPDNTDIDIAVIYTRVYGDPGTLSARDMQMKLAPVFRAINNKLKKTNRIEPGELKRTYRLNTNYKG

Secondary structure (DSSP, 8-state):
----PPPHHHHHHHHTS-SS---EEHHHHHHHHHS--TT--HHHHHHHHHHHHHHHHTTS-TTEEEEE-SSTTEEEEEE----